Protein AF-A0A1Z5HQ55-F1 (afdb_monomer_lite)

pLDDT: mean 84.76, std 11.13, range [42.06, 93.81]

Organism: NCBI:txid1246530

Structure (mmCIF, N/CA/C/O backbone):
data_AF-A0A1Z5HQ55-F1
#
_entry.id   AF-A0A1Z5HQ55-F1
#
loop_
_atom_site.group_PDB
_atom_site.id
_atom_site.type_symbol
_atom_site.label_atom_id
_atom_site.label_alt_id
_atom_site.label_comp_id
_atom_site.label_asym_id
_atom_site.label_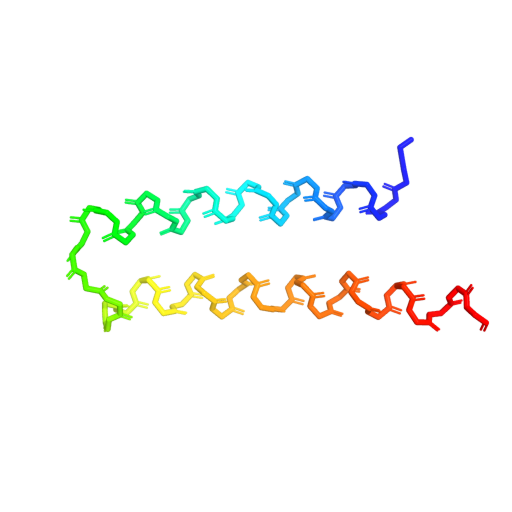entity_id
_atom_site.label_seq_id
_atom_site.pdbx_PDB_ins_code
_atom_site.Cartn_x
_atom_site.Cartn_y
_atom_site.Cartn_z
_atom_site.occupancy
_atom_site.B_iso_or_equiv
_atom_site.auth_seq_id
_atom_site.auth_comp_id
_atom_site.auth_asym_id
_atom_site.auth_atom_id
_atom_site.pdbx_PDB_model_num
ATOM 1 N N . MET A 1 1 ? 11.533 12.858 -15.567 1.00 65.06 1 MET A N 1
ATOM 2 C CA . MET A 1 1 ? 10.778 12.065 -14.577 1.00 65.06 1 MET A CA 1
ATOM 3 C C . MET A 1 1 ? 10.589 10.681 -15.152 1.00 65.06 1 MET A C 1
ATOM 5 O O . MET A 1 1 ? 9.991 10.566 -16.217 1.00 65.06 1 MET A O 1
ATOM 9 N N 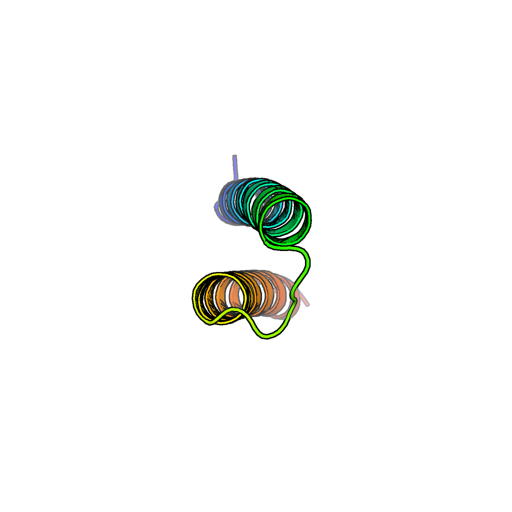. THR A 1 2 ? 11.195 9.676 -14.533 1.00 84.25 2 THR A N 1
ATOM 10 C CA . THR A 1 2 ? 11.137 8.295 -15.021 1.00 84.25 2 THR A CA 1
ATOM 11 C C . THR A 1 2 ? 9.790 7.661 -14.673 1.00 84.25 2 THR A C 1
ATOM 13 O O . THR A 1 2 ? 9.069 8.141 -13.796 1.00 84.25 2 THR A O 1
ATOM 16 N N . GLU A 1 3 ? 9.430 6.577 -15.356 1.00 83.31 3 GLU A N 1
ATOM 17 C CA . GLU A 1 3 ? 8.252 5.771 -15.010 1.00 83.31 3 GLU A CA 1
ATOM 18 C C . GLU A 1 3 ? 8.321 5.264 -13.560 1.00 83.31 3 GLU A C 1
ATOM 20 O O . GLU A 1 3 ? 7.330 5.278 -12.834 1.00 83.31 3 GLU A O 1
ATOM 25 N N . ARG A 1 4 ? 9.535 4.959 -13.095 1.00 83.81 4 ARG A N 1
ATOM 26 C CA . ARG A 1 4 ? 9.830 4.607 -11.707 1.00 83.81 4 ARG A CA 1
ATOM 27 C C . ARG A 1 4 ? 9.493 5.729 -10.721 1.00 83.81 4 ARG A C 1
ATOM 29 O O . ARG A 1 4 ? 8.920 5.451 -9.670 1.00 83.81 4 ARG A O 1
ATOM 36 N N . ASP A 1 5 ? 9.843 6.974 -11.042 1.00 86.75 5 ASP A N 1
ATOM 37 C CA . ASP A 1 5 ? 9.541 8.123 -10.175 1.00 86.75 5 ASP A CA 1
ATOM 38 C C . ASP A 1 5 ? 8.027 8.323 -10.041 1.00 86.75 5 ASP A C 1
ATOM 40 O O . ASP A 1 5 ? 7.528 8.523 -8.935 1.00 86.75 5 ASP A O 1
ATOM 44 N N . ARG A 1 6 ? 7.292 8.179 -11.154 1.00 89.56 6 ARG A N 1
ATOM 45 C CA . ARG A 1 6 ? 5.820 8.235 -11.174 1.00 89.56 6 ARG A CA 1
ATOM 46 C C . ARG A 1 6 ? 5.210 7.143 -10.302 1.00 89.56 6 ARG A C 1
ATOM 48 O O . ARG A 1 6 ? 4.321 7.422 -9.505 1.00 89.56 6 ARG A O 1
ATOM 55 N N . LEU A 1 7 ? 5.700 5.911 -10.425 1.00 89.06 7 LEU A N 1
ATOM 56 C CA . LEU A 1 7 ? 5.187 4.781 -9.653 1.00 89.06 7 LEU A CA 1
ATOM 57 C C . LEU A 1 7 ? 5.452 4.958 -8.148 1.00 89.06 7 LEU A C 1
ATOM 59 O O . LEU A 1 7 ? 4.574 4.703 -7.329 1.00 89.06 7 LEU A O 1
ATOM 63 N N . ASN A 1 8 ? 6.630 5.469 -7.782 1.00 90.38 8 ASN A N 1
ATOM 64 C CA . ASN A 1 8 ? 6.970 5.781 -6.393 1.00 90.38 8 ASN A CA 1
ATOM 65 C C . ASN A 1 8 ? 6.070 6.884 -5.802 1.00 90.38 8 ASN A C 1
ATOM 67 O O . ASN A 1 8 ? 5.637 6.784 -4.656 1.00 90.38 8 ASN A O 1
ATOM 71 N N . GLU A 1 9 ? 5.748 7.920 -6.581 1.00 93.06 9 GLU A N 1
ATOM 72 C CA . GLU A 1 9 ? 4.815 8.974 -6.164 1.00 93.06 9 GLU A CA 1
ATOM 73 C C . GLU A 1 9 ? 3.404 8.415 -5.913 1.00 93.06 9 GLU A C 1
ATOM 75 O O . GLU A 1 9 ? 2.793 8.702 -4.880 1.00 93.06 9 GLU A O 1
ATOM 80 N N . VAL A 1 10 ? 2.917 7.547 -6.806 1.00 92.50 10 VAL A N 1
ATOM 81 C CA . VAL A 1 10 ? 1.613 6.881 -6.660 1.00 92.50 10 VAL A CA 1
ATOM 82 C C . VAL A 1 10 ? 1.577 5.982 -5.420 1.00 92.50 10 VAL A C 1
ATOM 84 O O . VAL A 1 1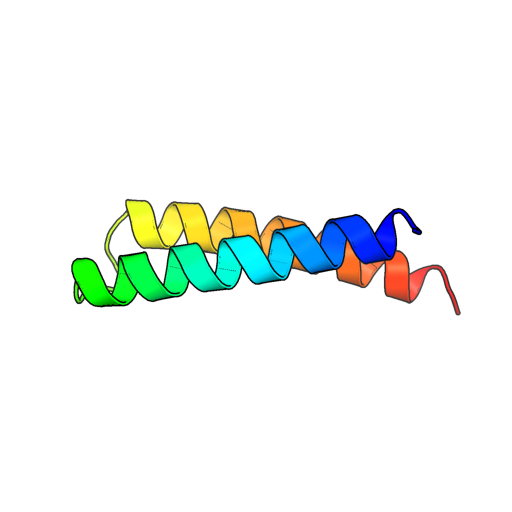0 ? 0.603 6.028 -4.667 1.00 92.50 10 VAL A O 1
ATOM 87 N N . ILE A 1 11 ? 2.640 5.210 -5.167 1.00 92.06 11 ILE A N 1
ATOM 88 C CA . ILE A 1 11 ? 2.773 4.368 -3.966 1.00 92.06 11 ILE A CA 1
ATOM 89 C C . ILE A 1 11 ? 2.695 5.222 -2.700 1.00 92.06 11 ILE A C 1
ATOM 91 O O . ILE A 1 11 ? 1.905 4.917 -1.808 1.00 92.06 11 ILE A O 1
ATOM 95 N N . ARG A 1 12 ? 3.453 6.325 -2.630 1.00 92.69 12 ARG A N 1
ATOM 96 C CA . ARG A 1 12 ? 3.434 7.231 -1.469 1.00 92.69 12 ARG A CA 1
ATOM 97 C C . ARG A 1 12 ? 2.059 7.838 -1.232 1.00 92.69 12 ARG A C 1
ATOM 99 O O . ARG A 1 12 ? 1.605 7.907 -0.092 1.00 92.69 12 ARG A O 1
ATOM 106 N N . LYS A 1 13 ? 1.381 8.257 -2.302 1.00 93.81 13 LYS A N 1
ATOM 107 C CA . LYS A 1 13 ? 0.028 8.805 -2.199 1.00 93.81 13 LYS A CA 1
ATOM 108 C C . LYS A 1 13 ? -0.947 7.765 -1.639 1.00 93.81 13 LYS A C 1
ATOM 110 O O . LYS A 1 13 ? -1.660 8.057 -0.684 1.00 93.81 13 LYS A O 1
ATOM 115 N N . LYS A 1 14 ? -0.927 6.538 -2.169 1.00 91.50 14 LYS A N 1
ATOM 116 C CA . LYS A 1 14 ? -1.793 5.448 -1.692 1.00 91.50 14 LYS A CA 1
ATOM 117 C C . LYS A 1 14 ? -1.468 4.986 -0.273 1.00 91.50 14 LYS A C 1
ATOM 119 O O . LYS A 1 14 ? -2.386 4.637 0.458 1.00 91.50 14 LYS A O 1
ATOM 124 N N . GLN A 1 15 ? -0.202 5.033 0.143 1.00 92.12 15 GLN A N 1
ATOM 125 C CA . GLN A 1 15 ? 0.180 4.818 1.543 1.00 92.12 15 GLN A CA 1
ATOM 126 C C . GLN A 1 15 ? -0.481 5.842 2.468 1.00 92.12 15 GLN A C 1
ATOM 128 O O . GLN A 1 15 ? -1.028 5.460 3.499 1.00 92.12 15 GLN A O 1
ATOM 133 N N . GLY A 1 16 ? -0.478 7.122 2.082 1.00 92.56 16 GLY A N 1
ATOM 134 C CA . GLY A 1 16 ? -1.160 8.176 2.835 1.00 92.56 16 GLY A CA 1
ATOM 135 C C . GLY A 1 16 ? -2.671 7.953 2.922 1.00 92.56 16 GLY A C 1
ATOM 136 O O . GLY A 1 16 ? -3.239 8.025 4.008 1.00 92.56 16 GLY A O 1
ATOM 137 N N . GLU A 1 17 ? -3.313 7.612 1.802 1.00 90.94 17 GLU A N 1
ATOM 138 C CA . GLU A 1 17 ? -4.752 7.311 1.769 1.00 90.94 17 GLU A CA 1
ATOM 139 C C . GLU A 1 17 ? -5.118 6.100 2.640 1.00 90.94 17 GLU A C 1
ATOM 141 O O . GLU A 1 17 ? -6.127 6.130 3.341 1.00 90.94 17 GLU A O 1
ATOM 146 N N . LEU A 1 18 ? -4.307 5.037 2.613 1.00 89.81 18 LEU A N 1
ATOM 147 C CA . LEU A 1 18 ? -4.524 3.854 3.444 1.00 89.81 18 LEU A CA 1
ATOM 148 C C . LEU A 1 18 ? -4.343 4.180 4.928 1.00 89.81 18 LEU A C 1
ATOM 150 O O . LEU A 1 18 ? -5.161 3.761 5.738 1.00 89.81 18 LEU A O 1
ATOM 154 N N . TYR A 1 19 ? -3.318 4.960 5.280 1.00 89.38 19 TYR A N 1
ATOM 155 C CA . TYR A 1 19 ? -3.086 5.389 6.658 1.00 89.38 19 TYR A CA 1
ATOM 156 C C . TYR A 1 19 ? -4.275 6.185 7.210 1.00 89.38 19 TYR A C 1
ATOM 158 O O . TYR A 1 19 ? -4.786 5.864 8.280 1.00 89.38 19 TYR A O 1
ATOM 166 N N . GLN A 1 20 ? -4.772 7.159 6.442 1.00 89.50 20 GLN A N 1
ATOM 167 C CA . GLN A 1 20 ? -5.962 7.930 6.812 1.00 89.50 20 GLN A CA 1
ATOM 168 C C . GLN A 1 20 ? -7.206 7.048 6.940 1.00 89.50 20 GLN A C 1
ATOM 170 O O . GLN A 1 20 ? -8.013 7.249 7.843 1.00 89.50 20 GLN A O 1
ATOM 175 N N . LEU A 1 21 ? -7.371 6.060 6.056 1.00 87.44 21 LEU A N 1
ATOM 176 C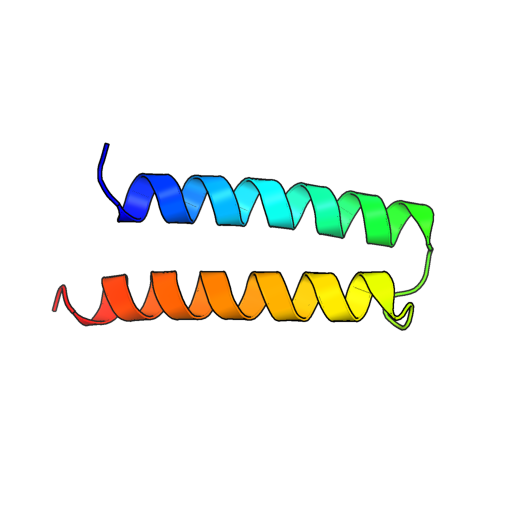 CA . LEU A 1 21 ? -8.516 5.158 6.128 1.00 87.44 21 LEU A CA 1
ATOM 177 C C . LEU A 1 21 ? -8.459 4.264 7.374 1.00 87.44 21 LEU A C 1
ATOM 179 O O . LEU A 1 21 ? -9.478 4.073 8.032 1.00 87.44 21 LEU A O 1
ATOM 183 N N . VAL A 1 22 ? -7.279 3.748 7.721 1.00 87.81 22 VAL A N 1
ATOM 184 C CA . VAL A 1 22 ? -7.076 2.962 8.947 1.00 87.81 22 VAL A CA 1
ATOM 185 C C . VAL A 1 22 ? -7.371 3.806 10.186 1.00 87.81 22 VAL A C 1
ATOM 187 O O . VAL A 1 22 ? -8.055 3.330 11.089 1.00 87.81 22 VAL A O 1
ATOM 190 N N . GLU A 1 23 ? -6.914 5.059 10.207 1.00 87.56 23 GLU A N 1
ATOM 191 C CA . GLU A 1 23 ? -7.180 6.008 11.294 1.00 87.56 23 GLU A CA 1
ATOM 192 C C . GLU A 1 23 ? -8.680 6.312 11.442 1.00 87.56 23 GLU A C 1
ATOM 194 O O . GLU A 1 23 ? -9.185 6.389 12.556 1.00 87.56 23 GLU A O 1
ATOM 199 N N . GLN A 1 24 ? -9.418 6.421 10.333 1.00 86.44 24 GLN A N 1
ATOM 200 C CA . GLN A 1 24 ? -10.862 6.686 10.353 1.00 86.44 24 GLN A CA 1
ATOM 201 C C . GLN A 1 24 ? -11.718 5.470 10.719 1.00 86.44 24 GLN A C 1
ATOM 203 O O . GLN A 1 24 ? -12.802 5.632 11.277 1.00 86.44 24 GLN A O 1
ATOM 208 N N . LYS A 1 25 ? -11.290 4.262 10.342 1.00 82.00 25 LYS A N 1
ATOM 209 C CA . LYS A 1 25 ? -12.083 3.033 10.508 1.00 82.00 25 LYS A CA 1
ATOM 210 C C . LYS A 1 25 ? -11.738 2.262 11.784 1.00 82.00 25 LYS A C 1
ATOM 212 O O . LYS A 1 25 ? -12.473 1.341 12.127 1.00 82.00 25 LYS A O 1
ATOM 217 N N . GLU A 1 26 ? -10.613 2.583 12.431 1.00 74.31 26 GLU A N 1
ATOM 218 C CA . GLU A 1 26 ? -10.051 1.897 13.611 1.00 74.31 26 GLU A CA 1
ATOM 219 C C . GLU A 1 26 ? -9.950 0.362 13.466 1.00 74.31 26 GLU A C 1
ATOM 221 O O . GLU A 1 26 ? -9.846 -0.377 14.445 1.00 74.31 26 GLU A O 1
ATOM 226 N N . SER A 1 27 ? -9.975 -0.153 12.232 1.00 74.62 27 SER A N 1
ATOM 227 C CA . SER A 1 27 ? -10.005 -1.586 11.959 1.00 74.62 27 SER A CA 1
ATOM 228 C C . SER A 1 27 ? -9.247 -1.931 10.688 1.00 74.62 27 SER A C 1
ATOM 230 O O . SER A 1 27 ? -9.620 -1.544 9.582 1.00 74.62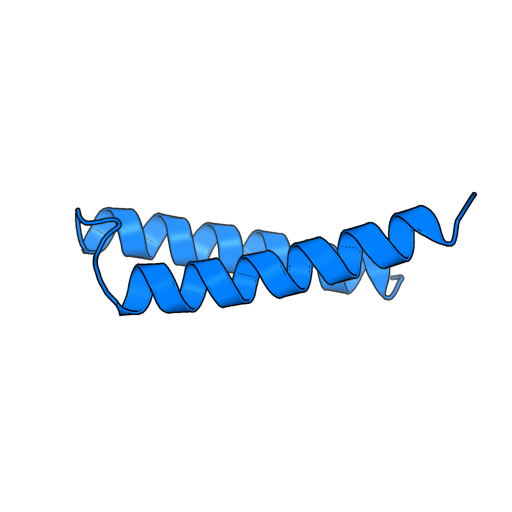 27 SER A O 1
ATOM 232 N N . LEU A 1 28 ? -8.204 -2.745 10.849 1.00 71.44 28 LEU A N 1
ATOM 233 C CA . LEU A 1 28 ? -7.449 -3.338 9.742 1.00 71.44 28 LEU A CA 1
ATOM 234 C C . LEU A 1 28 ? -8.233 -4.437 9.009 1.00 71.44 28 LEU A C 1
ATOM 236 O O . LEU A 1 28 ? -7.837 -4.857 7.926 1.00 71.44 28 LEU A O 1
ATOM 240 N N . THR A 1 29 ? -9.328 -4.917 9.604 1.00 75.88 29 THR A N 1
ATOM 241 C CA . THR A 1 29 ? -10.211 -5.935 9.015 1.00 75.88 29 THR A CA 1
ATOM 242 C C . THR A 1 29 ? -11.373 -5.336 8.232 1.00 75.88 29 THR A C 1
ATOM 244 O O . THR A 1 29 ? -12.179 -6.080 7.674 1.00 75.88 29 THR A O 1
ATOM 247 N N . ASP A 1 30 ? -11.479 -4.005 8.191 1.00 87.44 30 ASP A N 1
ATOM 248 C CA . ASP A 1 30 ? -12.428 -3.345 7.310 1.00 87.44 30 ASP A CA 1
ATOM 249 C C . ASP A 1 30 ? -12.104 -3.707 5.852 1.00 87.44 30 ASP A C 1
ATOM 251 O O . ASP A 1 30 ? -10.952 -3.680 5.408 1.00 87.44 30 ASP A O 1
ATOM 255 N N . ARG A 1 31 ? -13.138 -4.095 5.104 1.00 88.06 31 ARG A N 1
ATOM 256 C CA . ARG A 1 31 ? -12.990 -4.578 3.729 1.00 88.06 31 ARG A CA 1
ATOM 257 C C . ARG A 1 31 ? -12.361 -3.524 2.819 1.00 88.06 31 ARG A C 1
ATOM 259 O O . ARG A 1 31 ? -11.574 -3.868 1.947 1.00 88.06 31 ARG A O 1
ATOM 266 N N . GLU A 1 32 ? -12.678 -2.253 3.041 1.00 87.12 32 GLU A N 1
ATOM 267 C CA . GLU A 1 32 ? -12.154 -1.132 2.265 1.00 87.12 32 GLU A CA 1
ATOM 268 C C . GLU A 1 32 ? -10.657 -0.924 2.534 1.00 87.12 32 GLU A C 1
ATOM 270 O O . GLU A 1 32 ? -9.878 -0.696 1.606 1.00 87.12 32 GLU A O 1
ATOM 275 N N . VAL A 1 33 ? -10.241 -1.072 3.797 1.00 87.62 33 VAL A N 1
ATOM 276 C CA . VAL A 1 33 ? -8.827 -1.058 4.202 1.00 87.62 33 VAL A CA 1
ATOM 277 C C . VAL A 1 33 ? -8.075 -2.222 3.556 1.00 87.62 33 VAL A C 1
ATOM 279 O O . VAL A 1 33 ? -7.001 -2.021 2.984 1.00 87.62 33 VAL A O 1
ATOM 282 N N . TYR A 1 34 ? -8.654 -3.425 3.584 1.00 88.94 34 TYR A N 1
ATOM 283 C CA . TYR A 1 34 ? -8.062 -4.611 2.965 1.00 88.94 34 TYR A CA 1
ATOM 284 C C . TYR A 1 34 ? -7.901 -4.462 1.446 1.00 88.94 34 TYR A C 1
ATOM 286 O O . TYR A 1 34 ? -6.818 -4.713 0.909 1.00 88.94 34 TYR A O 1
ATOM 294 N N . ASP A 1 35 ? -8.946 -4.009 0.753 1.00 90.69 35 ASP A N 1
ATOM 295 C CA . ASP A 1 35 ? -8.932 -3.841 -0.701 1.00 90.69 35 ASP A CA 1
ATOM 296 C C . ASP A 1 35 ? -7.882 -2.799 -1.129 1.00 90.69 35 ASP A C 1
ATOM 298 O O . ASP A 1 35 ? -7.109 -3.039 -2.063 1.00 90.69 35 ASP A O 1
ATOM 302 N N . LYS A 1 36 ? -7.773 -1.676 -0.401 1.00 88.62 36 LYS A N 1
ATOM 303 C CA . LYS A 1 36 ? -6.733 -0.662 -0.648 1.00 88.62 36 LYS A CA 1
ATOM 304 C C . LYS A 1 36 ? -5.324 -1.163 -0.333 1.00 88.62 36 LYS A C 1
ATOM 306 O O . LYS A 1 36 ? -4.394 -0.841 -1.074 1.00 88.62 36 LYS A O 1
ATOM 311 N N . SER A 1 37 ? -5.151 -1.962 0.720 1.00 89.88 37 SER A N 1
ATOM 312 C CA . SER A 1 37 ? -3.864 -2.601 1.027 1.00 89.88 37 SER A CA 1
ATOM 313 C C . SER A 1 37 ? -3.427 -3.528 -0.109 1.00 89.88 37 SER A C 1
ATOM 315 O O . SER A 1 37 ? -2.288 -3.454 -0.563 1.00 89.88 37 SER A O 1
ATOM 317 N N . CYS A 1 38 ? -4.347 -4.339 -0.639 1.00 92.94 38 CYS A N 1
ATOM 318 C CA . CYS A 1 38 ? -4.069 -5.225 -1.769 1.00 92.94 38 CYS A CA 1
ATOM 319 C C . CYS A 1 38 ? -3.672 -4.452 -3.035 1.00 92.94 38 CYS A C 1
ATOM 321 O O . CYS A 1 38 ? -2.821 -4.901 -3.804 1.00 92.94 38 CYS A O 1
ATOM 323 N N . GLU A 1 39 ? -4.295 -3.299 -3.284 1.00 92.44 39 GLU A N 1
ATOM 324 C CA . GLU A 1 39 ? -3.937 -2.436 -4.410 1.00 92.44 39 GLU A CA 1
ATOM 325 C C . GLU A 1 39 ? -2.530 -1.843 -4.245 1.00 92.44 39 GLU A C 1
ATOM 327 O O . GLU A 1 39 ? -1.743 -1.833 -5.195 1.00 92.44 39 GLU A O 1
ATOM 332 N N . LEU A 1 40 ? -2.190 -1.400 -3.032 1.00 92.31 40 LEU A N 1
ATOM 333 C CA . LEU A 1 40 ? -0.861 -0.889 -2.711 1.00 92.31 40 LEU A CA 1
ATOM 334 C C . LEU A 1 40 ? 0.220 -1.966 -2.889 1.00 92.31 40 LEU A C 1
ATOM 336 O O . LEU A 1 40 ? 1.253 -1.688 -3.500 1.00 92.31 40 LEU A O 1
ATOM 340 N N . ASP A 1 41 ? -0.034 -3.196 -2.440 1.00 91.50 41 ASP A N 1
ATOM 341 C CA . ASP A 1 41 ? 0.901 -4.315 -2.598 1.00 91.50 41 ASP A CA 1
ATOM 342 C C . ASP A 1 41 ? 1.220 -4.600 -4.070 1.00 91.50 41 ASP A C 1
ATOM 344 O O . ASP A 1 41 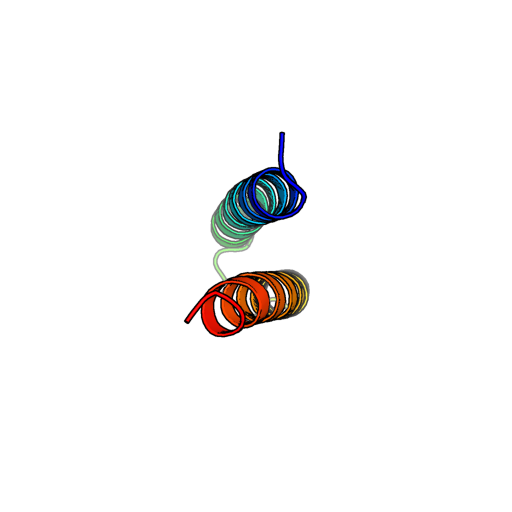? 2.381 -4.816 -4.427 1.00 91.50 41 ASP A O 1
ATOM 348 N N . ARG A 1 42 ? 0.218 -4.543 -4.959 1.00 93.62 42 ARG A N 1
ATOM 349 C CA . ARG A 1 42 ? 0.437 -4.733 -6.406 1.00 93.62 42 ARG A CA 1
ATOM 350 C C . ARG A 1 42 ? 1.397 -3.689 -6.971 1.00 93.62 42 ARG A C 1
ATOM 352 O O . ARG A 1 42 ? 2.320 -4.047 -7.700 1.00 93.62 42 ARG A O 1
ATOM 359 N N . LEU A 1 43 ? 1.220 -2.426 -6.589 1.00 91.06 43 LEU A N 1
ATOM 360 C CA . LEU A 1 43 ? 2.074 -1.326 -7.042 1.00 91.06 43 LEU A CA 1
ATOM 361 C C . LEU A 1 43 ? 3.500 -1.447 -6.497 1.00 91.06 43 LEU A C 1
ATOM 363 O O . LEU A 1 43 ? 4.465 -1.224 -7.227 1.00 91.06 43 LEU A O 1
ATOM 367 N N . VAL A 1 44 ? 3.652 -1.855 -5.234 1.00 89.94 44 VAL A N 1
ATOM 368 C CA . VAL A 1 44 ? 4.967 -2.124 -4.634 1.00 89.94 44 VAL A CA 1
ATOM 369 C C . VAL A 1 44 ? 5.673 -3.269 -5.363 1.00 89.94 44 VAL A C 1
ATOM 371 O O . VAL A 1 44 ? 6.860 -3.157 -5.672 1.00 89.94 44 VAL A O 1
ATOM 374 N N . VAL A 1 45 ? 4.957 -4.345 -5.701 1.00 91.88 45 VAL A N 1
ATOM 375 C CA . VAL A 1 45 ? 5.509 -5.462 -6.481 1.00 91.88 45 VAL A CA 1
ATOM 376 C C . VAL A 1 45 ? 5.961 -5.005 -7.869 1.00 91.88 45 VAL A C 1
ATOM 378 O O . VAL A 1 45 ? 7.044 -5.393 -8.308 1.00 91.88 45 VAL A O 1
ATOM 381 N N . GLU A 1 46 ? 5.180 -4.178 -8.564 1.00 90.31 46 GLU A N 1
ATOM 382 C CA . GLU A 1 46 ? 5.578 -3.606 -9.858 1.00 90.31 46 GLU A CA 1
ATOM 383 C C . GLU A 1 46 ? 6.841 -2.749 -9.735 1.00 90.31 46 GLU A C 1
ATOM 385 O O . GLU A 1 46 ? 7.793 -2.935 -10.497 1.00 90.31 46 GLU A O 1
ATOM 390 N N . TYR A 1 47 ? 6.912 -1.901 -8.710 1.00 89.31 47 TYR A N 1
ATOM 391 C CA . TYR A 1 47 ? 8.096 -1.096 -8.427 1.00 89.31 47 TYR A CA 1
ATOM 392 C C . TYR A 1 47 ? 9.333 -1.961 -8.137 1.00 89.31 47 TYR A C 1
ATOM 394 O O . TYR A 1 47 ? 10.426 -1.697 -8.645 1.00 89.31 47 TYR A O 1
ATOM 402 N N . MET A 1 48 ? 9.171 -3.041 -7.369 1.00 86.31 48 MET A N 1
ATOM 403 C CA . MET A 1 48 ? 10.248 -3.991 -7.080 1.00 86.31 48 MET A CA 1
ATOM 404 C C . MET A 1 48 ? 10.706 -4.769 -8.320 1.00 86.31 48 MET A C 1
ATOM 406 O O . MET A 1 48 ? 11.901 -5.028 -8.476 1.00 86.31 48 MET A O 1
ATOM 410 N N . LYS A 1 49 ? 9.790 -5.129 -9.227 1.00 88.38 49 LYS A N 1
ATOM 411 C CA . LYS A 1 49 ? 10.143 -5.761 -10.510 1.00 88.38 49 LYS A CA 1
ATOM 412 C C . LYS A 1 49 ? 11.004 -4.832 -11.365 1.00 88.38 49 LYS A C 1
ATOM 414 O O . LYS A 1 49 ? 12.004 -5.286 -11.918 1.00 88.38 49 LYS A O 1
ATOM 419 N N . MET A 1 50 ? 10.676 -3.539 -11.402 1.00 83.12 50 MET A N 1
ATOM 420 C CA . MET A 1 50 ? 11.493 -2.530 -12.086 1.00 83.12 50 MET A CA 1
ATOM 421 C C . MET A 1 50 ? 12.891 -2.393 -11.455 1.00 83.12 50 MET A C 1
ATOM 423 O O . MET A 1 50 ? 13.871 -2.204 -12.174 1.00 83.12 50 MET A O 1
ATOM 427 N N . GLN A 1 51 ? 13.018 -2.555 -10.130 1.00 71.25 51 GLN A N 1
ATOM 428 C CA . GLN A 1 51 ? 14.324 -2.605 -9.456 1.00 71.25 51 GLN A CA 1
ATOM 429 C C . GLN A 1 51 ? 15.153 -3.835 -9.853 1.00 71.25 51 GLN A C 1
ATOM 431 O O . GLN A 1 51 ? 16.354 -3.706 -10.078 1.00 71.25 51 GLN A O 1
ATOM 436 N N . LYS A 1 52 ? 14.533 -5.018 -9.959 1.00 64.12 52 LYS A N 1
ATOM 437 C CA . LYS A 1 52 ? 15.243 -6.270 -10.279 1.00 64.12 52 LYS A CA 1
ATOM 438 C C . LYS A 1 52 ? 15.702 -6.384 -11.735 1.00 64.12 52 LYS A C 1
ATOM 440 O O . LYS A 1 52 ? 16.617 -7.152 -11.992 1.00 64.12 52 LYS A O 1
ATOM 445 N N . MET A 1 53 ? 15.116 -5.631 -12.668 1.00 53.62 53 MET A N 1
ATOM 446 C CA . MET A 1 53 ? 15.591 -5.557 -14.063 1.00 53.62 53 MET A CA 1
ATOM 447 C C . MET A 1 53 ? 16.768 -4.586 -14.266 1.00 53.62 53 MET A C 1
ATOM 449 O O . MET A 1 53 ? 17.227 -4.422 -15.391 1.00 53.62 53 MET A O 1
ATOM 453 N N . SER A 1 54 ? 17.246 -3.926 -13.204 1.00 49.78 54 SER A N 1
ATOM 454 C CA . SER A 1 54 ? 18.376 -2.982 -13.262 1.00 49.78 54 SER A CA 1
ATOM 455 C C . SER A 1 54 ? 19.704 -3.573 -12.749 1.00 49.78 54 SER A C 1
ATOM 457 O O . SER A 1 54 ? 20.614 -2.803 -12.443 1.00 49.78 54 SER A O 1
ATOM 459 N N . LEU A 1 55 ? 19.800 -4.902 -12.609 1.00 42.06 55 LEU A N 1
ATOM 460 C CA . LEU A 1 55 ? 21.003 -5.638 -12.188 1.00 42.06 55 LEU A CA 1
ATOM 461 C C . LEU A 1 55 ? 21.544 -6.496 -13.333 1.00 42.06 55 LEU A C 1
ATOM 463 O O . LEU A 1 55 ? 20.737 -7.262 -13.905 1.00 42.06 55 LEU A O 1
#

Foldseek 3Di:
DDPLVVLVVVLVVLVVVLVVVCVVVVDCPPPVSVVSVVVSVVSVVVSVVVVVVVD

InterPro domains:
  IPR018540 Aspartyl-phosphate phosphatase Spo0E-like [PF09388] (7-49)
  IPR036638 Helix-loop-helix DNA-binding domain superfamily [G3DSA:4.10.280.10] (2-54)
  IPR037208 Aspartyl-phosphate phosphatase Spo0E-like superfamily [SSF140500] (3-51)

Sequence (55 aa):
MTERDRLNEVIRKKQGELYQLVEQKESLTDREVYDKSCELDRLVVEYMKMQKMSL

Secondary structure (DSSP, 8-state):
--HHHHHHHHHHHHHHHHHHHHHHH--TT-HHHHHHHHHHHHHHHHHHHHHHTT-

Radius of gyration: 13.01 Å; chains: 1; bounding box: 34×18×29 Å